Protein AF-A0A842HSP8-F1 (afdb_monomer)

pLDDT: mean 85.08, std 12.68, range [46.56, 97.06]

Nearest PDB structures (foldseek):
  6lqo-assembly2_I  TM=5.969E-01  e=3.530E+00  human gammaherpesvirus 4

Sequence (85 aa):
MQKARDALRKAASDQRRFDTRGKVVLGGFTMGIARSNSSFAQQLLQALNTAKLREQDKEALADFRKELMLICSGHAKAQQNQNVG

Organism: NCBI:txid2697024

Secondary structure (DSSP, 8-state):
-HHHHHHHHHHHHHHHHHHHHHHHHHHHHHHHHHHH-HHHHHHHHHHHHHS---HHHHHHTHHHHHHHHHHHHHHHHHHHHHS--

Mean predicted aligned error: 8.6 Å

Structure (mmCIF, N/CA/C/O backbone):
data_AF-A0A842HSP8-F1
#
_entry.id   AF-A0A842HSP8-F1
#
loop_
_atom_site.group_PDB
_atom_site.id
_atom_site.type_symbol
_atom_site.label_atom_id
_atom_site.label_alt_id
_atom_site.label_comp_id
_atom_site.label_asym_id
_atom_site.label_entity_id
_atom_site.label_seq_id
_atom_site.pdbx_PDB_ins_code
_atom_site.Cartn_x
_atom_site.Cartn_y
_atom_site.Cartn_z
_atom_site.occupancy
_atom_site.B_iso_or_equiv
_atom_site.auth_seq_id
_atom_site.auth_comp_id
_atom_site.auth_asym_id
_atom_site.auth_atom_id
_atom_site.pdbx_PDB_model_num
ATOM 1 N N . MET A 1 1 ? 24.230 2.469 -35.477 1.00 64.12 1 MET A N 1
ATOM 2 C CA . MET A 1 1 ? 23.695 3.323 -34.388 1.00 64.12 1 MET A CA 1
ATOM 3 C C . MET A 1 1 ? 22.233 3.031 -34.021 1.00 64.12 1 MET A C 1
ATOM 5 O O . MET A 1 1 ? 21.952 2.949 -32.833 1.00 64.12 1 MET A O 1
ATOM 9 N N . GLN A 1 2 ? 21.312 2.827 -34.976 1.00 78.81 2 GLN A N 1
ATOM 10 C CA . GLN A 1 2 ? 19.879 2.588 -34.691 1.00 78.81 2 GLN A CA 1
ATOM 11 C C . GLN A 1 2 ? 19.610 1.332 -33.827 1.00 78.81 2 GLN A C 1
ATOM 13 O O . GLN A 1 2 ? 18.998 1.436 -32.771 1.00 78.81 2 GLN A O 1
ATOM 18 N N . LYS A 1 3 ? 20.181 0.172 -34.194 1.00 77.62 3 LYS A N 1
ATOM 19 C CA . LYS A 1 3 ? 20.001 -1.102 -33.460 1.00 77.62 3 LYS A CA 1
ATOM 20 C C . LYS A 1 3 ? 20.432 -1.046 -31.985 1.00 77.62 3 LYS A C 1
ATOM 22 O O . LYS A 1 3 ? 19.802 -1.671 -31.141 1.00 77.62 3 LYS A O 1
ATOM 27 N N . ALA A 1 4 ? 21.476 -0.278 -31.665 1.00 79.62 4 ALA A N 1
ATOM 28 C CA . ALA A 1 4 ? 21.940 -0.098 -30.288 1.00 79.62 4 ALA A CA 1
ATOM 29 C C . ALA A 1 4 ? 20.959 0.755 -29.460 1.00 79.62 4 ALA A C 1
ATOM 31 O O . ALA A 1 4 ? 20.692 0.441 -28.304 1.00 79.62 4 ALA A O 1
ATOM 32 N N . ARG A 1 5 ? 20.364 1.795 -30.064 1.00 80.19 5 ARG A N 1
ATOM 33 C CA . ARG A 1 5 ? 19.319 2.611 -29.420 1.00 80.19 5 ARG A CA 1
ATOM 34 C C . ARG A 1 5 ? 18.044 1.805 -29.168 1.00 80.19 5 ARG A C 1
ATOM 36 O O . ARG A 1 5 ? 17.453 1.938 -28.099 1.00 80.19 5 ARG A O 1
ATOM 43 N N . ASP A 1 6 ? 17.653 0.947 -30.106 1.00 82.62 6 ASP A N 1
ATOM 44 C CA . ASP A 1 6 ? 16.463 0.101 -29.958 1.00 82.62 6 ASP A CA 1
ATOM 45 C C . ASP A 1 6 ? 16.663 -0.999 -28.901 1.00 82.62 6 ASP A C 1
ATOM 47 O O . ASP A 1 6 ? 15.770 -1.239 -28.088 1.00 82.62 6 ASP A O 1
ATOM 51 N N . ALA A 1 7 ? 17.857 -1.600 -28.827 1.00 82.38 7 ALA A N 1
ATOM 52 C CA . ALA A 1 7 ? 18.208 -2.554 -27.772 1.00 82.38 7 ALA A CA 1
ATOM 53 C C . ALA A 1 7 ? 18.176 -1.915 -26.372 1.00 82.38 7 ALA A C 1
ATOM 55 O O . ALA A 1 7 ? 17.609 -2.492 -25.444 1.00 82.38 7 ALA A O 1
ATOM 56 N N . LEU A 1 8 ? 18.708 -0.695 -26.226 1.00 81.69 8 LEU A N 1
ATOM 57 C CA . LEU A 1 8 ? 18.659 0.054 -24.965 1.00 81.69 8 LEU A CA 1
ATOM 58 C C . LEU A 1 8 ? 17.224 0.419 -24.558 1.00 81.69 8 LEU A C 1
ATOM 60 O O . LEU A 1 8 ? 16.868 0.307 -23.386 1.00 81.69 8 LEU A O 1
ATOM 64 N N . ARG A 1 9 ? 16.375 0.815 -25.516 1.00 81.56 9 ARG A N 1
ATOM 65 C CA . ARG A 1 9 ? 14.950 1.094 -25.259 1.00 81.56 9 ARG A CA 1
ATOM 66 C C . ARG A 1 9 ? 14.203 -0.149 -24.789 1.00 81.56 9 ARG A C 1
ATOM 68 O O . ARG A 1 9 ? 13.431 -0.064 -23.836 1.00 81.56 9 ARG A O 1
ATOM 75 N N . LYS A 1 10 ? 14.455 -1.296 -25.422 1.00 80.94 10 LYS A N 1
ATOM 76 C CA . LYS A 1 10 ? 13.861 -2.574 -25.023 1.00 80.94 10 LYS A CA 1
ATOM 77 C C . LYS A 1 10 ? 14.309 -2.981 -23.618 1.00 80.94 10 LYS A C 1
ATOM 79 O O . LYS A 1 10 ? 13.456 -3.245 -22.780 1.00 80.94 10 LYS A O 1
ATOM 84 N N . ALA A 1 11 ? 15.608 -2.913 -23.326 1.00 73.62 11 ALA A N 1
ATOM 85 C CA . ALA A 1 11 ? 16.140 -3.213 -21.996 1.00 73.62 11 ALA A CA 1
ATOM 86 C C . ALA A 1 11 ? 15.544 -2.303 -20.904 1.00 73.62 11 ALA A C 1
ATOM 88 O O . ALA A 1 11 ? 15.139 -2.785 -19.849 1.00 73.62 11 ALA A O 1
ATOM 89 N N . ALA A 1 12 ? 15.413 -0.998 -21.168 1.00 77.56 12 ALA A N 1
ATOM 90 C CA . ALA A 1 12 ? 14.785 -0.063 -20.234 1.00 77.56 12 ALA A CA 1
ATOM 91 C C . ALA A 1 12 ? 13.285 -0.349 -20.024 1.00 77.56 12 ALA A C 1
ATOM 93 O O . ALA A 1 12 ? 12.778 -0.218 -18.909 1.00 77.56 12 ALA A O 1
ATOM 94 N N . SER A 1 13 ? 12.572 -0.748 -21.081 1.00 77.56 13 SER A N 1
ATOM 95 C CA . SER A 1 13 ? 11.164 -1.155 -21.004 1.00 77.56 13 SER A CA 1
ATOM 96 C C . SER A 1 13 ? 10.990 -2.435 -20.187 1.00 77.56 13 SER A C 1
ATOM 98 O O . SER A 1 13 ? 10.135 -2.493 -19.302 1.00 77.56 13 SER A O 1
ATOM 100 N N . ASP A 1 14 ? 11.822 -3.443 -20.445 1.00 73.00 14 ASP A N 1
ATOM 101 C CA . ASP A 1 14 ? 11.789 -4.715 -19.729 1.00 73.00 14 ASP A CA 1
ATOM 102 C C . ASP A 1 14 ? 12.116 -4.504 -18.246 1.00 73.00 14 ASP A C 1
ATOM 104 O O . ASP A 1 14 ? 11.376 -4.976 -17.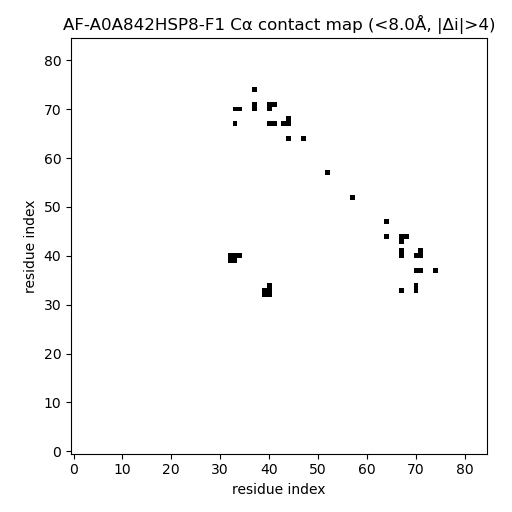383 1.00 73.00 14 ASP A O 1
ATOM 108 N N . GLN A 1 15 ? 13.128 -3.690 -17.930 1.00 74.50 15 GLN A N 1
ATOM 109 C CA . GLN A 1 15 ? 13.475 -3.349 -16.550 1.00 74.50 15 GLN A CA 1
ATOM 110 C C . GLN A 1 15 ? 12.314 -2.674 -15.806 1.00 74.50 15 GLN A C 1
ATOM 112 O O . GLN A 1 15 ? 12.007 -3.047 -14.672 1.00 74.50 15 GLN A O 1
ATOM 117 N N . ARG A 1 16 ? 11.631 -1.711 -16.441 1.00 68.69 16 ARG A N 1
ATOM 118 C CA . ARG A 1 16 ? 10.441 -1.067 -15.857 1.00 68.69 1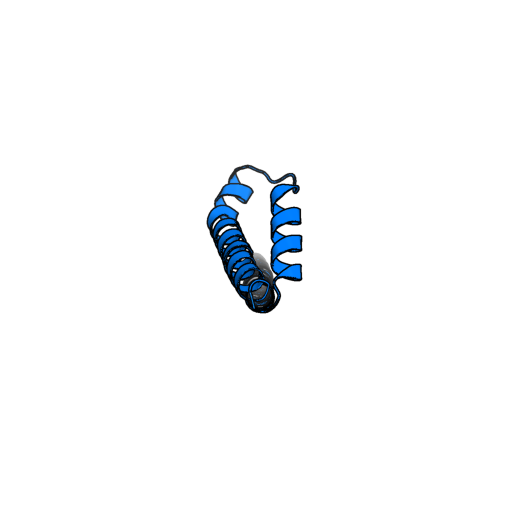6 ARG A CA 1
ATOM 119 C C . ARG A 1 16 ? 9.325 -2.077 -15.620 1.00 68.69 16 ARG A C 1
ATOM 121 O O . ARG A 1 16 ? 8.722 -2.072 -14.554 1.00 68.69 16 ARG A O 1
ATOM 128 N N . ARG A 1 17 ? 9.082 -2.977 -16.577 1.00 76.62 17 ARG A N 1
ATOM 129 C CA . ARG A 1 17 ? 8.068 -4.031 -16.449 1.00 76.62 17 ARG A CA 1
ATOM 130 C C . ARG A 1 17 ? 8.360 -4.963 -15.272 1.00 76.62 17 ARG A C 1
ATOM 132 O O . ARG A 1 17 ? 7.433 -5.310 -14.539 1.00 76.62 17 ARG A O 1
ATOM 139 N N . PHE A 1 18 ? 9.618 -5.360 -15.083 1.00 71.81 18 PHE A N 1
ATOM 140 C CA . PHE A 1 18 ? 10.029 -6.187 -13.948 1.00 71.81 18 PHE A CA 1
ATOM 141 C C . PHE A 1 18 ? 9.839 -5.463 -12.610 1.00 71.81 18 PHE A C 1
ATOM 143 O O . PHE A 1 18 ? 9.239 -6.036 -11.701 1.00 71.81 18 PHE A O 1
ATOM 150 N N . ASP A 1 19 ? 10.262 -4.200 -12.510 1.00 79.94 19 ASP A N 1
ATOM 151 C CA . ASP A 1 19 ? 10.085 -3.386 -11.300 1.00 79.94 19 ASP A CA 1
ATOM 152 C C . ASP A 1 19 ? 8.595 -3.190 -10.954 1.00 79.94 19 ASP A C 1
ATOM 154 O O . ASP A 1 19 ? 8.168 -3.408 -9.818 1.00 79.94 19 ASP A O 1
ATOM 158 N N . THR A 1 20 ? 7.754 -2.890 -11.950 1.00 85.88 20 THR A N 1
ATOM 159 C CA . THR A 1 20 ? 6.301 -2.789 -11.757 1.00 85.88 20 THR A CA 1
ATOM 160 C C . THR A 1 20 ? 5.693 -4.113 -11.299 1.00 85.88 20 THR A C 1
ATOM 162 O O . THR A 1 20 ? 4.890 -4.121 -10.366 1.00 85.88 20 THR A O 1
ATOM 165 N N . ARG A 1 21 ? 6.079 -5.247 -11.903 1.00 88.06 21 ARG A N 1
ATOM 166 C CA . ARG A 1 21 ? 5.552 -6.560 -11.502 1.00 88.06 21 ARG A CA 1
ATOM 167 C C . ARG A 1 21 ? 5.912 -6.892 -10.055 1.00 88.06 21 ARG A C 1
ATOM 169 O O . ARG A 1 21 ? 5.043 -7.367 -9.329 1.00 88.06 21 ARG A O 1
ATOM 176 N N . GLY A 1 22 ? 7.148 -6.621 -9.635 1.00 89.88 22 GLY A N 1
ATOM 177 C CA . GLY A 1 22 ? 7.578 -6.825 -8.249 1.00 89.88 22 GLY A CA 1
ATOM 178 C C . GLY A 1 22 ? 6.709 -6.046 -7.259 1.00 89.88 22 GLY A C 1
ATOM 179 O O . GLY A 1 22 ? 6.214 -6.618 -6.291 1.00 89.88 22 GLY A O 1
ATOM 180 N N . LYS A 1 23 ? 6.434 -4.771 -7.557 1.00 90.12 23 LYS A N 1
ATOM 181 C CA . LYS A 1 23 ? 5.567 -3.904 -6.739 1.00 90.12 23 LYS A CA 1
ATOM 182 C C . LYS A 1 23 ? 4.124 -4.408 -6.657 1.00 90.12 23 LYS A C 1
ATOM 184 O O . LYS A 1 23 ? 3.548 -4.413 -5.573 1.00 90.12 23 LYS A O 1
ATOM 189 N N . VAL A 1 24 ? 3.556 -4.875 -7.772 1.00 89.19 24 VAL A N 1
ATOM 190 C CA . VAL A 1 24 ? 2.194 -5.442 -7.806 1.00 89.19 24 VAL A CA 1
ATOM 191 C C . VAL A 1 24 ? 2.105 -6.717 -6.966 1.00 89.19 24 VAL A C 1
ATOM 193 O O . VAL A 1 24 ? 1.188 -6.857 -6.159 1.00 89.19 24 VAL A O 1
ATOM 196 N N . VAL A 1 25 ? 3.069 -7.633 -7.120 1.00 93.19 25 VAL A N 1
ATOM 197 C CA . VAL A 1 25 ? 3.113 -8.881 -6.340 1.00 93.19 25 VAL A CA 1
ATOM 198 C C . VAL A 1 25 ? 3.254 -8.581 -4.849 1.00 93.19 25 VAL A C 1
ATOM 200 O O . VAL A 1 25 ? 2.513 -9.146 -4.047 1.00 93.19 25 VAL A O 1
ATOM 203 N N . LEU A 1 26 ? 4.151 -7.660 -4.483 1.00 93.06 26 LEU A N 1
ATOM 204 C CA . LEU A 1 26 ? 4.335 -7.246 -3.095 1.00 93.06 26 LEU A CA 1
ATOM 205 C C . LEU A 1 26 ? 3.044 -6.661 -2.508 1.00 93.06 26 LEU A C 1
ATOM 207 O O . LEU A 1 26 ? 2.629 -7.093 -1.440 1.00 93.06 26 LEU A O 1
ATOM 211 N N . GLY A 1 27 ? 2.372 -5.751 -3.220 1.00 92.50 27 GLY A N 1
ATOM 212 C CA . GLY A 1 27 ? 1.106 -5.169 -2.763 1.00 92.50 27 GLY A CA 1
ATOM 213 C C . GLY A 1 27 ? 0.015 -6.220 -2.531 1.00 92.50 27 GLY A C 1
ATOM 214 O O . GLY A 1 27 ? -0.656 -6.199 -1.497 1.00 92.50 27 GLY A O 1
ATOM 215 N N . GLY A 1 28 ? -0.120 -7.187 -3.446 1.00 93.81 28 GLY A N 1
ATOM 216 C CA . GLY A 1 28 ? -1.056 -8.304 -3.289 1.00 93.81 28 GLY A CA 1
ATOM 217 C C . GLY A 1 28 ? -0.731 -9.186 -2.080 1.00 93.81 28 GLY A C 1
ATOM 218 O O . GLY A 1 28 ? -1.623 -9.525 -1.303 1.00 93.81 28 GLY A O 1
ATOM 219 N N . PHE A 1 29 ? 0.549 -9.508 -1.878 1.00 95.81 29 PHE A N 1
ATOM 220 C CA . PHE A 1 29 ? 1.014 -10.276 -0.722 1.00 95.81 29 PHE A CA 1
ATOM 221 C C . PHE A 1 29 ? 0.757 -9.541 0.603 1.00 95.81 29 PHE A C 1
ATOM 223 O O . PHE A 1 29 ? 0.210 -10.127 1.537 1.00 95.81 29 PHE A O 1
ATOM 230 N N . THR A 1 30 ? 1.070 -8.243 0.669 1.00 95.69 30 THR A N 1
ATOM 231 C CA . THR A 1 30 ? 0.802 -7.391 1.835 1.00 95.69 30 THR A CA 1
ATOM 232 C C . THR A 1 30 ? -0.684 -7.383 2.202 1.00 95.69 30 THR A C 1
ATOM 234 O O . THR A 1 30 ? -1.017 -7.520 3.380 1.00 95.69 30 THR A O 1
ATOM 237 N N . MET A 1 31 ? -1.587 -7.297 1.218 1.00 94.88 31 MET A N 1
ATOM 238 C CA . MET A 1 31 ? -3.032 -7.374 1.478 1.00 94.88 31 MET A CA 1
ATOM 239 C C . MET A 1 31 ? -3.492 -8.757 1.919 1.00 94.88 31 MET A C 1
ATOM 241 O O . MET A 1 31 ? -4.365 -8.862 2.779 1.00 94.88 31 MET A O 1
ATOM 245 N N . GLY A 1 32 ? -2.886 -9.817 1.379 1.00 95.38 32 GLY A N 1
ATOM 246 C CA . GLY A 1 32 ? -3.113 -11.179 1.855 1.00 95.38 32 GLY A CA 1
ATOM 247 C C . GLY A 1 32 ? -2.850 -11.305 3.357 1.00 95.38 32 GLY A C 1
ATOM 248 O O . GLY A 1 32 ? -3.713 -11.791 4.084 1.00 95.38 32 GLY A O 1
ATOM 249 N N . ILE A 1 33 ? -1.714 -10.778 3.831 1.00 96.00 33 ILE A N 1
ATOM 250 C CA . ILE A 1 33 ? -1.369 -10.770 5.262 1.00 96.00 33 ILE A CA 1
ATOM 251 C C . ILE A 1 33 ? -2.364 -9.930 6.066 1.00 96.00 33 ILE A C 1
ATOM 253 O O . ILE A 1 33 ? -2.835 -10.382 7.109 1.00 96.00 33 ILE A O 1
ATOM 257 N N . ALA A 1 34 ? -2.700 -8.724 5.598 1.00 95.88 34 ALA A N 1
ATOM 258 C CA . ALA A 1 34 ? -3.610 -7.828 6.314 1.00 95.88 34 ALA A CA 1
ATOM 259 C C . ALA A 1 34 ? -4.987 -8.463 6.560 1.00 95.88 34 ALA A C 1
ATOM 261 O O . ALA A 1 34 ? -5.558 -8.293 7.633 1.00 95.88 34 ALA A O 1
ATOM 262 N N . ARG A 1 35 ? -5.502 -9.251 5.610 1.00 93.56 35 ARG A N 1
ATOM 263 C CA . ARG A 1 35 ? -6.794 -9.944 5.756 1.00 93.56 35 ARG A CA 1
ATOM 264 C C . ARG A 1 35 ? -6.787 -11.030 6.835 1.00 93.56 35 ARG A C 1
ATOM 266 O O . ARG A 1 35 ? -7.831 -11.274 7.430 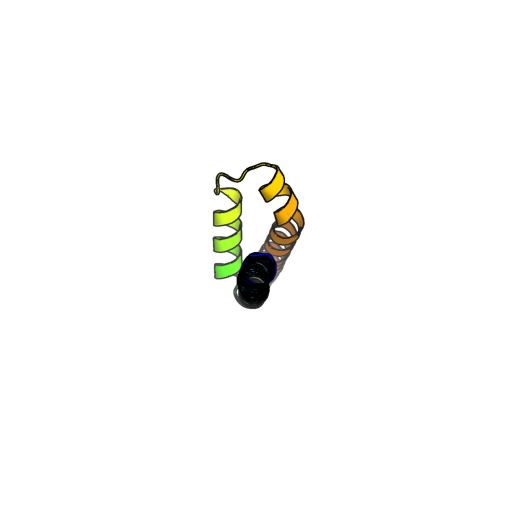1.00 93.56 35 ARG A O 1
ATOM 273 N N . SER A 1 36 ? -5.644 -11.670 7.093 1.00 93.19 36 SER A N 1
ATOM 274 C CA . SER A 1 36 ? -5.506 -12.734 8.102 1.00 93.19 36 SER A CA 1
ATOM 275 C C . SER A 1 36 ? -4.895 -12.269 9.428 1.00 93.19 36 SER A C 1
ATOM 277 O O . SER A 1 36 ? -4.884 -13.028 10.392 1.00 93.19 36 SER A O 1
ATOM 279 N N . ASN A 1 37 ? -4.344 -11.053 9.486 1.00 94.44 37 ASN A N 1
ATOM 280 C CA . ASN A 1 37 ? -3.675 -10.503 10.662 1.00 94.44 37 ASN A CA 1
ATOM 281 C C . ASN A 1 37 ? -4.146 -9.066 10.921 1.00 94.44 37 ASN A C 1
ATOM 283 O O . ASN A 1 37 ? -3.673 -8.107 10.307 1.00 94.44 37 ASN A O 1
ATOM 287 N N . SER A 1 38 ? -5.057 -8.921 11.880 1.00 90.44 38 SER A N 1
ATOM 288 C CA . SER A 1 38 ? -5.661 -7.636 12.236 1.00 90.44 38 SER A CA 1
ATOM 289 C C . SER A 1 38 ? -4.678 -6.625 12.813 1.00 90.44 38 SER A C 1
ATOM 291 O O . SER A 1 38 ? -4.779 -5.443 12.496 1.00 90.44 38 SER A O 1
ATOM 293 N N . SER A 1 39 ? -3.703 -7.070 13.611 1.00 94.19 39 SER A N 1
ATOM 294 C CA . SER A 1 39 ? -2.661 -6.190 14.154 1.00 94.19 39 SER A CA 1
ATOM 295 C C . SER A 1 39 ? -1.821 -5.588 13.027 1.00 94.19 39 SER A C 1
ATOM 297 O O . SER A 1 39 ? -1.599 -4.377 12.986 1.00 94.19 39 SER A O 1
ATOM 299 N N . PHE A 1 40 ? -1.445 -6.406 12.039 1.00 96.06 40 PHE A N 1
ATOM 300 C CA . PHE A 1 40 ? -0.751 -5.923 10.846 1.00 96.06 40 PHE A CA 1
ATOM 301 C C . PHE A 1 40 ? -1.609 -4.936 10.043 1.00 96.06 40 PHE A C 1
ATOM 303 O O . PHE A 1 40 ? -1.120 -3.876 9.653 1.00 96.06 40 PHE A O 1
ATOM 310 N N . ALA A 1 41 ? -2.896 -5.235 9.832 1.00 96.19 41 ALA A N 1
ATOM 311 C CA . ALA A 1 41 ? -3.810 -4.334 9.129 1.00 96.19 41 ALA A CA 1
ATOM 312 C C . ALA A 1 41 ? -3.940 -2.967 9.827 1.00 96.19 41 ALA A C 1
ATOM 314 O O . ALA A 1 41 ? -3.918 -1.931 9.160 1.00 96.19 41 ALA A O 1
ATOM 315 N N . GLN A 1 42 ? -4.022 -2.951 11.161 1.00 96.12 42 GLN A N 1
ATOM 316 C CA . GLN A 1 42 ? -4.087 -1.724 11.960 1.00 96.12 42 GLN A CA 1
ATOM 317 C C . GLN A 1 42 ? -2.804 -0.899 11.842 1.00 96.12 42 GLN A C 1
ATOM 319 O O . GLN A 1 42 ? -2.875 0.302 11.576 1.00 96.12 42 GLN A O 1
ATOM 324 N N . GLN A 1 43 ? -1.640 -1.538 11.981 1.00 97.06 43 GLN A N 1
ATOM 325 C CA . GLN A 1 43 ? -0.342 -0.871 11.842 1.00 97.06 43 GLN A CA 1
ATOM 326 C C . GLN A 1 43 ? -0.156 -0.292 10.437 1.00 97.06 43 GLN A C 1
ATOM 328 O O . GLN A 1 43 ? 0.276 0.851 10.286 1.00 97.06 43 GLN A O 1
ATOM 333 N N . LEU A 1 44 ? -0.536 -1.046 9.402 1.00 96.12 44 LEU A N 1
ATOM 334 C CA . LEU A 1 44 ? -0.450 -0.595 8.018 1.00 96.12 44 LEU A CA 1
ATOM 335 C C . LEU A 1 44 ? -1.396 0.581 7.741 1.00 96.12 44 LEU A C 1
ATOM 337 O O . LEU A 1 44 ? -0.993 1.561 7.114 1.00 96.12 44 LEU A O 1
ATOM 341 N N . LEU A 1 45 ? -2.633 0.523 8.244 1.00 96.25 45 LEU A N 1
ATOM 342 C CA . LEU A 1 45 ? -3.593 1.622 8.137 1.00 96.25 45 LEU A CA 1
ATOM 343 C C . LEU A 1 45 ? -3.087 2.882 8.849 1.00 96.25 45 LEU A C 1
ATOM 345 O O . LEU A 1 45 ? -3.195 3.983 8.307 1.00 96.25 45 LEU A O 1
ATOM 349 N N . GLN A 1 46 ? -2.521 2.731 10.047 1.00 96.50 46 GLN A N 1
ATOM 350 C CA . GLN A 1 46 ? -1.921 3.837 10.786 1.00 96.50 46 GLN A CA 1
ATOM 351 C C . GLN A 1 46 ? -0.761 4.454 10.000 1.00 96.50 46 GLN A C 1
ATOM 353 O O . GLN A 1 46 ? -0.758 5.666 9.790 1.00 96.50 46 GLN A O 1
ATOM 358 N N . ALA A 1 47 ? 0.168 3.630 9.506 1.00 95.19 47 ALA A N 1
ATOM 359 C CA . ALA A 1 47 ? 1.299 4.088 8.707 1.00 95.19 47 ALA A CA 1
ATOM 360 C C . ALA A 1 47 ? 0.833 4.881 7.477 1.00 95.19 47 ALA A C 1
ATOM 362 O O . ALA A 1 47 ? 1.329 5.982 7.235 1.00 95.19 47 ALA A O 1
ATOM 363 N N . LEU A 1 48 ? -0.174 4.373 6.757 1.00 94.44 48 LEU A N 1
ATOM 364 C CA . LEU A 1 48 ? -0.756 5.038 5.591 1.00 94.44 48 LEU A CA 1
ATOM 365 C C . LEU A 1 48 ? -1.387 6.395 5.948 1.00 94.44 48 LEU A C 1
ATOM 367 O O . LEU A 1 48 ? -1.211 7.364 5.217 1.00 94.44 48 LEU A O 1
ATOM 371 N N . ASN A 1 49 ? -2.092 6.481 7.079 1.00 93.19 49 ASN A N 1
ATOM 372 C CA . ASN A 1 49 ? -2.726 7.719 7.542 1.00 93.19 49 ASN A CA 1
ATOM 373 C C . ASN A 1 49 ? -1.712 8.790 7.969 1.00 93.19 49 ASN A C 1
ATOM 375 O O . ASN A 1 49 ? -2.000 9.979 7.857 1.00 93.19 49 ASN A O 1
ATOM 379 N N . THR A 1 50 ? -0.548 8.381 8.476 1.00 95.25 50 THR A N 1
ATOM 380 C CA . THR A 1 50 ? 0.501 9.304 8.941 1.00 95.25 50 THR A CA 1
ATOM 381 C C . THR A 1 50 ? 1.540 9.641 7.874 1.00 95.25 50 THR A C 1
ATOM 383 O O . THR A 1 50 ? 2.316 10.583 8.043 1.00 95.25 50 THR A O 1
ATOM 386 N N . ALA A 1 51 ? 1.585 8.882 6.777 1.00 93.88 51 ALA A N 1
ATOM 387 C CA . ALA A 1 51 ? 2.537 9.103 5.701 1.00 93.88 51 ALA A CA 1
ATOM 388 C C . ALA A 1 51 ? 2.267 10.437 4.984 1.00 93.88 51 ALA A C 1
ATOM 390 O O . ALA A 1 51 ? 1.143 10.748 4.587 1.00 93.88 51 ALA A O 1
ATOM 391 N N . LYS A 1 52 ? 3.327 11.221 4.755 1.00 93.62 52 LYS A N 1
ATOM 392 C CA . LYS A 1 52 ? 3.263 12.422 3.911 1.00 93.62 52 LYS A CA 1
ATOM 393 C C . LYS A 1 52 ? 3.275 12.016 2.437 1.00 93.62 52 LYS A C 1
ATOM 395 O O . LYS A 1 52 ? 4.329 11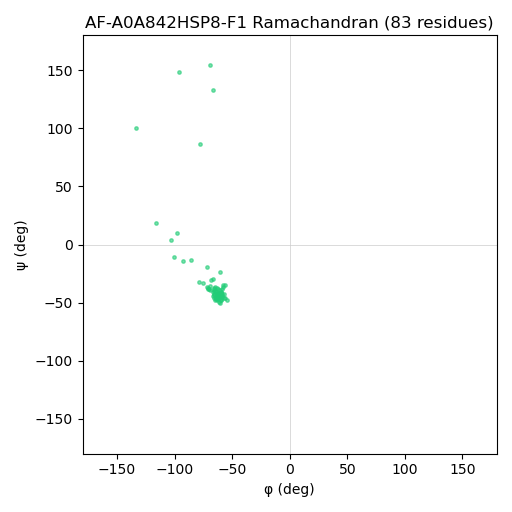.938 1.814 1.00 93.62 52 LYS A O 1
ATOM 400 N N . LEU A 1 53 ? 2.091 11.735 1.903 1.00 91.69 53 LEU A N 1
ATOM 401 C CA . LEU A 1 53 ? 1.870 11.367 0.504 1.00 91.69 53 LEU A CA 1
ATOM 402 C C . LEU A 1 53 ? 1.452 12.587 -0.327 1.00 91.69 53 LEU A C 1
ATOM 404 O O . LEU A 1 53 ? 0.762 13.478 0.175 1.00 91.69 53 LEU A O 1
ATOM 408 N N . ARG A 1 54 ? 1.828 12.612 -1.611 1.00 95.12 54 ARG A N 1
ATOM 409 C CA . ARG A 1 54 ? 1.271 13.570 -2.583 1.00 95.12 54 ARG A CA 1
ATOM 410 C C . ARG A 1 54 ? -0.191 13.217 -2.848 1.00 95.12 54 ARG A C 1
ATOM 412 O O . ARG A 1 54 ? -0.549 12.047 -2.749 1.00 95.12 54 ARG A O 1
ATOM 419 N N . GLU A 1 55 ? -1.023 14.181 -3.247 1.00 91.75 55 GLU A N 1
ATOM 420 C CA . GLU A 1 55 ? -2.461 13.901 -3.417 1.00 91.75 55 GLU A CA 1
ATOM 421 C C . GLU A 1 55 ? -2.763 12.810 -4.441 1.00 91.75 55 GLU A C 1
ATOM 423 O O . GLU A 1 55 ? -3.549 11.913 -4.156 1.00 91.75 55 GLU A O 1
ATOM 428 N N . GLN A 1 56 ? -2.048 12.801 -5.565 1.00 92.31 56 GLN A N 1
ATOM 429 C CA . GLN A 1 56 ? -2.156 11.732 -6.561 1.00 92.31 56 GLN A CA 1
ATOM 430 C C . GLN A 1 56 ? -1.880 10.332 -5.978 1.00 92.31 56 GLN A C 1
ATOM 432 O O . GLN A 1 56 ? -2.500 9.353 -6.380 1.00 92.31 56 GLN A O 1
ATOM 437 N N . ASP A 1 57 ? -0.962 10.229 -5.010 1.00 92.38 57 ASP A N 1
ATOM 438 C CA . ASP A 1 57 ? -0.619 8.952 -4.385 1.00 92.38 57 ASP A CA 1
ATOM 439 C C . ASP A 1 57 ? -1.686 8.567 -3.343 1.00 92.38 57 ASP A C 1
ATOM 441 O O . ASP A 1 57 ? -1.975 7.386 -3.167 1.00 92.38 57 ASP A O 1
ATOM 445 N N . LYS A 1 58 ? -2.314 9.549 -2.674 1.00 91.12 58 LYS A N 1
ATOM 446 C CA . LYS A 1 58 ? -3.447 9.297 -1.768 1.00 91.12 58 LYS A CA 1
ATOM 447 C C . LYS A 1 58 ? -4.665 8.785 -2.522 1.00 91.12 58 LYS A C 1
ATOM 449 O O . LYS A 1 58 ? -5.297 7.840 -2.059 1.00 91.12 58 LYS A O 1
ATOM 454 N N . GLU A 1 59 ? -4.974 9.388 -3.668 1.00 92.06 59 GLU A N 1
ATOM 455 C CA . GLU A 1 59 ? -6.071 8.954 -4.533 1.00 92.06 59 GLU A CA 1
ATOM 456 C C . GLU A 1 59 ? -5.826 7.530 -5.045 1.00 92.06 59 GLU A C 1
ATOM 458 O O . GLU A 1 59 ? -6.683 6.663 -4.886 1.00 92.06 59 GLU A O 1
ATOM 463 N N . ALA A 1 60 ? -4.610 7.242 -5.523 1.00 91.06 60 ALA A N 1
ATOM 464 C CA . ALA A 1 60 ? -4.224 5.900 -5.961 1.00 91.06 60 ALA A CA 1
ATOM 465 C C . ALA A 1 60 ? -4.301 4.831 -4.849 1.00 91.06 60 ALA A C 1
ATOM 467 O O . ALA A 1 60 ? -4.439 3.644 -5.143 1.00 91.06 60 ALA A O 1
ATOM 468 N N . LEU A 1 61 ? -4.212 5.229 -3.574 1.00 93.19 61 LEU A N 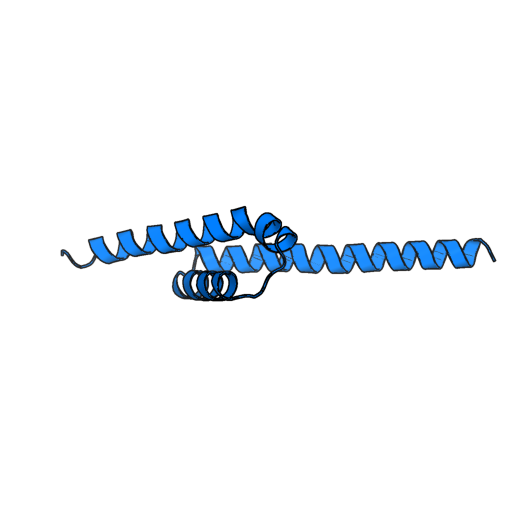1
ATOM 469 C CA . LEU A 1 61 ? -4.271 4.336 -2.410 1.00 93.19 61 LEU A CA 1
ATOM 470 C C . LEU A 1 61 ? -5.626 4.373 -1.682 1.00 93.19 61 LEU A C 1
ATOM 472 O O . LEU A 1 61 ? -5.777 3.715 -0.648 1.00 93.19 61 LEU A O 1
ATOM 476 N N . ALA A 1 62 ? -6.619 5.107 -2.192 1.00 92.88 62 ALA A N 1
ATOM 477 C CA . ALA A 1 62 ? -7.900 5.308 -1.516 1.00 92.88 62 ALA A CA 1
ATOM 478 C C . ALA A 1 62 ? -8.661 3.990 -1.292 1.00 92.88 62 ALA A C 1
ATOM 480 O O . ALA A 1 62 ? -9.122 3.723 -0.178 1.00 92.88 62 ALA A O 1
ATOM 481 N N . ASP A 1 63 ? -8.729 3.136 -2.313 1.00 92.44 63 ASP A N 1
ATOM 482 C CA . ASP A 1 63 ? -9.406 1.838 -2.220 1.00 92.44 63 ASP A CA 1
ATOM 483 C C . ASP A 1 63 ? -8.684 0.886 -1.265 1.00 92.44 63 ASP A C 1
ATOM 485 O O . ASP A 1 63 ? -9.313 0.242 -0.424 1.00 92.44 63 ASP A O 1
ATOM 489 N N . PHE A 1 64 ? -7.350 0.874 -1.316 1.00 92.88 64 PHE A N 1
ATOM 490 C CA . PHE A 1 64 ? -6.514 0.090 -0.408 1.00 92.88 64 PHE A CA 1
ATOM 491 C C . PHE A 1 64 ? -6.746 0.492 1.055 1.00 92.88 64 PHE A C 1
ATOM 493 O O . PHE A 1 64 ? -6.958 -0.348 1.932 1.00 92.88 64 PHE A O 1
ATOM 500 N N . ARG A 1 65 ? -6.780 1.802 1.321 1.00 94.94 65 ARG A N 1
ATOM 501 C CA . ARG A 1 65 ? -7.092 2.362 2.640 1.00 94.94 65 ARG A CA 1
ATOM 502 C C . ARG A 1 65 ? -8.485 1.961 3.111 1.00 94.94 65 ARG A C 1
ATOM 504 O O . ARG A 1 65 ? -8.659 1.609 4.278 1.00 94.94 65 ARG A O 1
ATOM 511 N N . LYS A 1 66 ? -9.478 2.031 2.221 1.00 95.12 66 LYS A N 1
ATOM 512 C CA . LYS A 1 66 ? -10.865 1.662 2.517 1.00 95.12 66 LYS A CA 1
ATOM 513 C C . LYS A 1 66 ? -10.981 0.195 2.906 1.00 95.12 66 LYS A C 1
ATOM 515 O O . LYS A 1 66 ? -11.636 -0.111 3.900 1.00 95.12 66 LYS A O 1
ATOM 520 N N . GLU A 1 67 ? -10.311 -0.692 2.182 1.00 93.62 67 GLU A N 1
ATOM 521 C CA . GLU A 1 67 ? -10.291 -2.115 2.510 1.00 93.62 67 GLU A CA 1
ATOM 522 C C . GLU A 1 67 ? -9.673 -2.373 3.894 1.00 93.62 67 GLU A C 1
ATOM 524 O O . GLU A 1 67 ? -10.269 -3.081 4.706 1.00 93.62 67 GLU A O 1
ATOM 529 N N . LEU A 1 68 ? -8.545 -1.733 4.224 1.00 95.19 68 LEU A N 1
ATOM 530 C CA . LEU A 1 68 ? -7.940 -1.848 5.557 1.00 95.19 68 LEU A CA 1
ATOM 531 C C . LEU A 1 68 ? -8.879 -1.372 6.675 1.00 95.19 68 LEU A C 1
ATOM 533 O O . LEU A 1 68 ? -8.983 -2.027 7.710 1.00 95.19 68 LEU A O 1
ATOM 537 N N . MET A 1 69 ? -9.607 -0.268 6.472 1.00 95.19 69 MET A N 1
ATOM 538 C CA . MET A 1 69 ? -10.610 0.201 7.439 1.00 95.19 69 MET A CA 1
ATOM 539 C C . MET A 1 69 ? -11.726 -0.832 7.663 1.00 95.19 69 MET A C 1
ATOM 541 O O . MET A 1 69 ? -12.166 -1.039 8.799 1.00 95.19 69 MET A O 1
ATOM 545 N N . LEU A 1 70 ? -12.170 -1.516 6.605 1.00 93.50 70 LEU A N 1
ATOM 546 C CA . LEU A 1 70 ? -13.171 -2.581 6.705 1.00 93.50 70 LEU A CA 1
ATOM 547 C C . LEU A 1 70 ? -12.635 -3.799 7.468 1.00 93.50 70 LEU A C 1
ATOM 549 O O . LEU A 1 70 ? -13.315 -4.304 8.359 1.00 93.50 70 LEU A O 1
ATOM 553 N N . ILE A 1 71 ? -11.403 -4.228 7.189 1.00 92.56 71 ILE A N 1
ATOM 554 C CA . ILE A 1 71 ? -10.758 -5.345 7.899 1.00 92.56 71 ILE A CA 1
ATOM 555 C C . ILE A 1 71 ? -10.648 -5.041 9.400 1.00 92.56 71 ILE A C 1
ATOM 557 O O . ILE A 1 71 ? -11.044 -5.861 10.236 1.00 92.56 71 ILE A O 1
ATOM 561 N N . CYS A 1 72 ? -10.165 -3.842 9.743 1.00 92.12 72 CYS A N 1
ATOM 562 C CA . CYS A 1 72 ? -10.001 -3.400 11.127 1.00 92.12 72 CYS A CA 1
ATOM 563 C C . CYS A 1 72 ? -11.343 -3.292 11.870 1.00 92.12 72 CYS A C 1
ATOM 565 O O . CYS A 1 72 ? -11.437 -3.685 13.033 1.00 92.12 72 CYS A O 1
ATOM 567 N N . SER A 1 73 ? -12.395 -2.798 11.209 1.00 88.38 73 SER A N 1
ATOM 568 C CA . SER A 1 73 ? -13.729 -2.664 11.817 1.00 88.38 73 SER A CA 1
ATOM 569 C C . SER A 1 73 ? -14.482 -3.994 11.943 1.00 88.38 73 SER A C 1
ATOM 571 O O . SER A 1 73 ? -15.199 -4.194 12.925 1.00 88.38 73 SE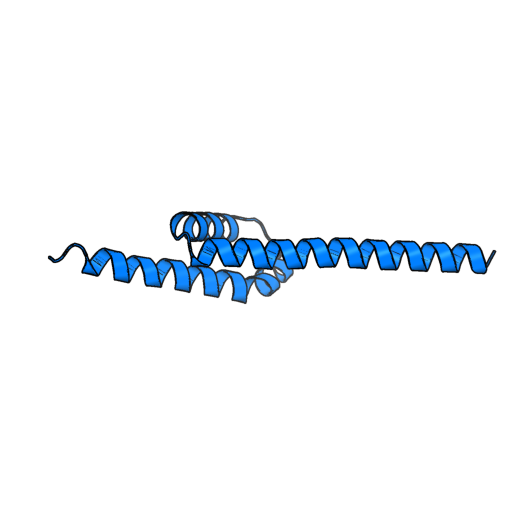R A O 1
ATOM 573 N N . GLY A 1 74 ? -14.293 -4.932 11.009 1.00 78.94 74 GLY A N 1
ATOM 574 C CA . GLY A 1 74 ? -14.832 -6.291 11.110 1.00 78.94 74 GLY A CA 1
ATOM 575 C C . GLY A 1 74 ? -14.269 -7.059 12.310 1.00 78.94 74 GLY A C 1
ATOM 576 O O . GLY A 1 74 ? -15.015 -7.734 13.018 1.00 78.94 74 GLY A O 1
ATOM 577 N N . HIS A 1 75 ? -12.978 -6.883 12.604 1.00 64.31 75 HIS A N 1
ATOM 578 C CA . HIS A 1 75 ? -12.342 -7.491 13.778 1.00 64.31 75 HIS A CA 1
ATOM 579 C C . HIS A 1 75 ? -12.795 -6.863 15.099 1.00 64.31 75 HIS A C 1
ATOM 581 O O . HIS A 1 75 ? -13.012 -7.589 16.068 1.00 64.31 75 HIS A O 1
ATOM 587 N N . ALA A 1 76 ? -13.007 -5.544 15.135 1.00 61.22 76 ALA A N 1
ATOM 588 C CA . ALA A 1 76 ? -13.514 -4.869 16.330 1.00 61.22 76 ALA A CA 1
ATOM 589 C C . ALA A 1 76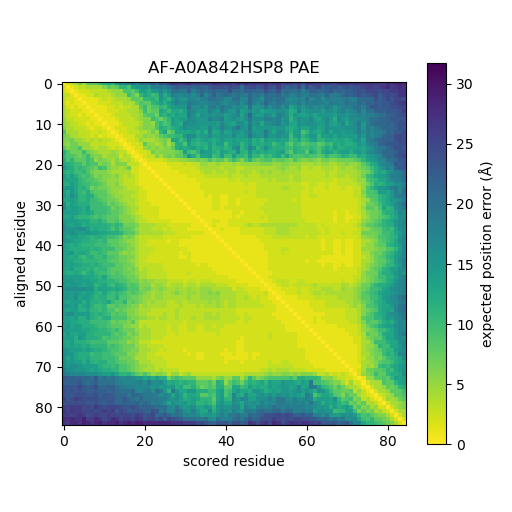 ? -14.884 -5.426 16.772 1.00 61.22 76 ALA A C 1
ATOM 591 O O . ALA A 1 76 ? -15.116 -5.629 17.962 1.00 61.22 76 ALA A O 1
ATOM 592 N N . LYS A 1 77 ? -15.764 -5.752 15.813 1.00 63.53 77 LYS A N 1
ATOM 593 C CA . LYS A 1 77 ? -17.067 -6.383 16.092 1.00 63.53 77 LYS A CA 1
ATOM 594 C C . LYS A 1 77 ? -16.933 -7.828 16.585 1.00 63.53 77 LYS A C 1
ATOM 596 O O . LYS A 1 77 ? -17.653 -8.227 17.495 1.00 63.53 77 LYS A O 1
ATOM 601 N N . ALA A 1 78 ? -16.003 -8.602 16.019 1.00 62.38 78 ALA A N 1
ATOM 602 C CA . ALA A 1 78 ? -15.758 -9.983 16.440 1.00 62.38 78 ALA A CA 1
ATOM 603 C C . ALA A 1 78 ? -15.214 -10.073 17.878 1.00 62.38 78 ALA A C 1
ATOM 605 O O . ALA A 1 78 ? -15.629 -10.951 18.629 1.00 62.38 78 ALA A O 1
ATOM 606 N N . GLN A 1 79 ? -14.339 -9.146 18.285 1.00 58.56 79 GLN A N 1
ATOM 607 C CA . GLN A 1 79 ? -13.805 -9.097 19.652 1.00 58.56 79 GLN A CA 1
ATOM 608 C C . GLN A 1 79 ? -14.842 -8.626 20.681 1.00 58.56 79 GLN A C 1
ATOM 610 O O . GLN A 1 79 ? -14.879 -9.158 21.786 1.00 58.56 79 GLN A O 1
ATOM 615 N N . GLN A 1 80 ? -15.719 -7.680 20.325 1.00 58.47 80 GLN A N 1
ATOM 616 C CA . GLN A 1 80 ? -16.797 -7.247 21.223 1.00 58.47 80 GLN A CA 1
ATOM 617 C C . GLN A 1 80 ? -17.782 -8.376 21.539 1.00 58.47 80 GLN A C 1
ATOM 619 O O . GLN A 1 80 ? -18.189 -8.497 22.686 1.00 58.47 80 GLN A O 1
ATOM 624 N N . ASN A 1 81 ? -18.103 -9.244 20.575 1.00 58.72 81 ASN A N 1
ATOM 625 C CA . ASN A 1 81 ? -19.021 -10.367 20.798 1.00 58.72 81 ASN A CA 1
ATOM 626 C C . ASN A 1 81 ? -18.440 -11.501 21.664 1.00 58.72 81 ASN A C 1
ATOM 628 O O . ASN A 1 81 ? -19.207 -12.295 22.197 1.00 58.72 81 ASN A O 1
ATOM 632 N N . GLN A 1 82 ? -17.114 -11.599 21.809 1.00 57.50 82 GLN A N 1
ATOM 633 C CA . GLN A 1 82 ? -16.471 -12.616 22.657 1.00 57.50 82 GLN A CA 1
ATOM 634 C C . GLN A 1 82 ? -16.348 -12.193 24.127 1.00 57.50 82 GLN A C 1
ATOM 636 O O . GLN A 1 82 ? -16.093 -13.036 24.977 1.00 57.50 82 GLN A O 1
ATOM 641 N N . ASN A 1 83 ? -16.557 -10.910 24.435 1.00 57.06 83 ASN A N 1
ATOM 642 C CA . ASN A 1 83 ? -16.444 -10.357 25.789 1.00 57.06 83 ASN A CA 1
ATOM 643 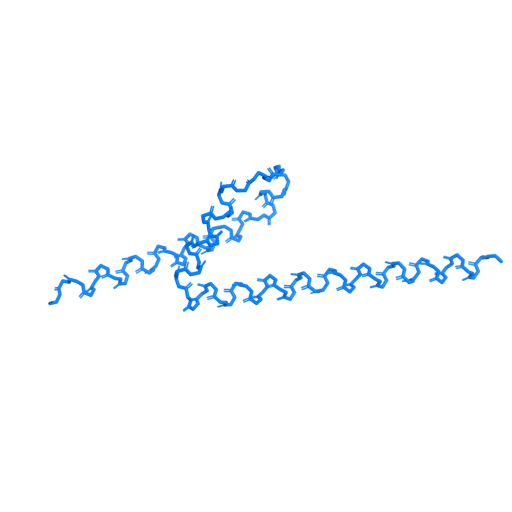C C . ASN A 1 83 ? -17.797 -10.230 26.520 1.00 57.06 83 ASN A C 1
ATOM 645 O O . ASN A 1 83 ? -17.865 -9.591 27.567 1.00 57.06 83 ASN A O 1
ATOM 649 N N . VAL A 1 84 ? -18.872 -10.798 25.959 1.00 57.47 84 VAL A N 1
ATOM 650 C CA . VAL A 1 84 ? -20.236 -10.791 26.535 1.00 57.47 84 VAL A CA 1
ATOM 651 C C . VAL A 1 84 ? -20.721 -12.215 26.872 1.00 57.47 84 VAL A C 1
ATOM 653 O O . VAL A 1 84 ? -21.923 -12.441 26.986 1.00 57.47 84 VAL A O 1
ATOM 656 N N . GLY A 1 85 ? -19.801 -13.181 26.983 1.00 46.56 85 GLY A N 1
ATOM 657 C CA . GLY A 1 85 ? -20.079 -14.578 27.342 1.00 46.56 85 GLY A CA 1
ATOM 658 C C . GLY A 1 85 ? -19.682 -14.894 28.773 1.00 46.56 85 GLY A C 1
ATOM 659 O O . GLY A 1 85 ? -18.565 -14.482 29.157 1.00 46.56 85 GLY A O 1
#

Foldseek 3Di:
DVVVVVVVVVVVVVVVVVVVVVVVVVLVVLVVCVLVDLVSLVVVLVCLVPDPDDVVVCVVCVVVNVVSVVSNVVVVVVVVVVVVD

Radius of gyration: 19.74 Å; Cα contacts (8 Å, |Δi|>4): 22; chains: 1; bounding box: 44×28×62 Å

Solvent-accessible surface area (backbone atoms only — not comparable to full-atom values): 4824 Å² total; per-residue (Å²): 115,68,71,62,55,53,51,52,51,49,52,54,51,51,52,51,51,52,54,52,49,52,54,52,53,49,54,52,51,55,50,56,50,31,75,79,31,57,69,57,22,46,53,50,48,50,50,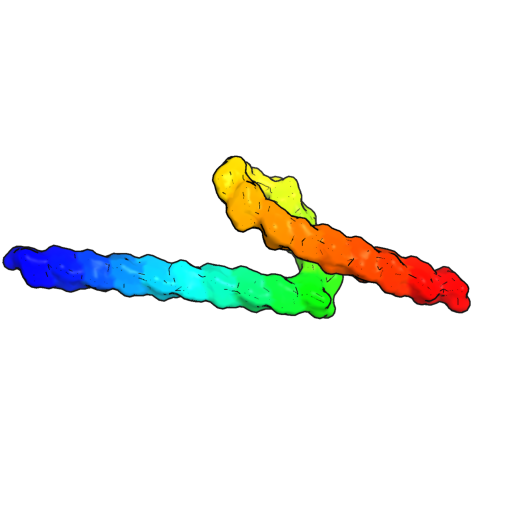61,73,70,51,93,66,56,68,74,56,48,61,74,38,43,66,61,51,51,52,36,54,50,53,44,52,56,50,55,54,57,55,58,65,66,74,77,116